Protein AF-A0A529NAT0-F1 (afdb_monomer_lite)

Secondary structure (DSSP, 8-state):
--EEE--S-TTTHHHHHHHHHHHH--SEEEEE-STTT-SHHHHHHHHHHHHHHH-TTSEEEEE-TT-S-HHHHHHHHHHHTTS-EEEEE--S-TT-S--

Foldseek 3Di:
DEEEEQLDALVCSLVVRVVCCVVPVAQEYEHEDAPSQPALLRRLSSLVSNLVSNDDRGAYAYEHPQRDDPVRLVVNCVSNVPSRHPYYHNSHDPVPPVD

Structure (mmCIF, N/CA/C/O backbone):
data_AF-A0A529NAT0-F1
#
_entry.id   AF-A0A529NAT0-F1
#
loop_
_atom_site.group_PDB
_atom_site.id
_atom_site.type_symbol
_atom_site.label_atom_id
_atom_site.label_alt_id
_atom_site.label_comp_id
_atom_site.label_asym_id
_atom_site.label_entity_id
_atom_site.label_seq_id
_atom_site.pdbx_PDB_ins_code
_atom_site.Cartn_x
_atom_site.Cartn_y
_atom_site.Cartn_z
_atom_site.occupancy
_atom_site.B_iso_or_equiv
_atom_site.auth_seq_id
_atom_site.auth_comp_id
_atom_site.auth_asym_id
_atom_site.auth_atom_id
_atom_site.pdbx_PDB_model_num
ATOM 1 N N . ALA A 1 1 ? -13.755 10.767 1.950 1.00 85.88 1 ALA A N 1
ATOM 2 C CA . ALA A 1 1 ? -12.383 11.267 2.184 1.00 85.88 1 ALA A CA 1
ATOM 3 C C . ALA A 1 1 ? -11.533 10.114 2.698 1.00 85.88 1 ALA A C 1
ATOM 5 O O . ALA A 1 1 ? -12.079 9.266 3.397 1.00 85.88 1 ALA A O 1
ATOM 6 N N . TYR A 1 2 ? -10.245 10.080 2.363 1.00 92.06 2 TYR A N 1
ATOM 7 C CA . TYR A 1 2 ? -9.295 9.074 2.845 1.00 92.06 2 TYR A CA 1
ATOM 8 C C . TYR A 1 2 ? -8.087 9.762 3.486 1.00 92.06 2 TYR A C 1
ATOM 10 O O . TYR A 1 2 ? -7.782 10.906 3.144 1.00 92.06 2 TYR A O 1
ATOM 18 N N . ALA A 1 3 ? -7.404 9.079 4.404 1.00 95.19 3 ALA A N 1
ATOM 19 C CA . ALA A 1 3 ? -6.113 9.539 4.912 1.00 95.19 3 ALA A CA 1
ATOM 20 C C . ALA A 1 3 ? -4.970 8.884 4.130 1.00 95.19 3 ALA A C 1
ATOM 22 O O . ALA A 1 3 ? -5.034 7.707 3.785 1.00 95.19 3 ALA A O 1
ATOM 23 N N . SER A 1 4 ? -3.921 9.653 3.847 1.00 94.81 4 SER A N 1
ATOM 24 C CA . SER A 1 4 ? -2.741 9.175 3.126 1.00 94.81 4 SER A CA 1
ATOM 25 C C . SER A 1 4 ? -1.553 9.090 4.073 1.00 94.81 4 SER A C 1
ATOM 27 O O . SER A 1 4 ? -1.257 10.053 4.782 1.00 94.81 4 SER A O 1
ATOM 29 N N . GLY A 1 5 ? -0.848 7.964 4.057 1.00 92.88 5 GLY A N 1
ATOM 30 C CA . GLY A 1 5 ? 0.411 7.827 4.765 1.00 92.88 5 GLY A CA 1
ATOM 31 C C . GLY A 1 5 ? 1.028 6.443 4.687 1.00 92.88 5 GLY A C 1
ATOM 32 O O . GLY A 1 5 ? 1.241 5.923 3.597 1.00 92.88 5 GLY A O 1
ATOM 33 N N . GLY A 1 6 ? 1.340 5.857 5.843 1.00 91.62 6 GLY A N 1
ATOM 34 C CA . GLY A 1 6 ? 1.836 4.489 5.917 1.00 91.62 6 GLY A CA 1
ATOM 35 C C . GLY A 1 6 ? 3.311 4.344 5.532 1.00 91.62 6 GLY A C 1
ATOM 36 O O . GLY A 1 6 ? 3.646 3.645 4.584 1.00 91.62 6 GLY A O 1
ATOM 37 N N . TRP A 1 7 ? 4.192 5.006 6.282 1.00 93.81 7 TRP A N 1
ATOM 38 C CA . TRP A 1 7 ? 5.658 4.899 6.162 1.00 93.81 7 TRP A CA 1
ATOM 39 C C . TRP A 1 7 ? 6.277 3.994 7.228 1.00 93.81 7 TRP A C 1
ATOM 41 O O . TRP A 1 7 ? 7.457 3.667 7.156 1.00 93.81 7 TRP A O 1
ATOM 51 N N . ALA A 1 8 ? 5.498 3.621 8.244 1.00 96.44 8 ALA A N 1
ATOM 52 C CA . ALA A 1 8 ? 5.972 2.775 9.326 1.00 96.44 8 ALA A CA 1
ATOM 53 C C . ALA A 1 8 ? 6.311 1.353 8.827 1.00 96.44 8 ALA A C 1
ATOM 55 O O . ALA A 1 8 ? 5.687 0.866 7.873 1.00 96.44 8 ALA A O 1
ATOM 56 N N . PRO A 1 9 ? 7.286 0.675 9.454 1.00 96.19 9 PRO A N 1
ATOM 57 C CA . PRO A 1 9 ? 7.614 -0.711 9.137 1.00 96.19 9 PRO A CA 1
ATOM 58 C C . PRO A 1 9 ? 6.452 -1.651 9.505 1.00 96.19 9 PRO A C 1
ATOM 60 O O . PRO A 1 9 ? 5.495 -1.241 10.167 1.00 96.19 9 PRO A O 1
ATOM 63 N N . ALA A 1 10 ? 6.507 -2.905 9.049 1.00 97.12 10 ALA A N 1
ATOM 64 C CA . ALA A 1 10 ? 5.393 -3.854 9.155 1.00 97.12 10 ALA A CA 1
ATOM 65 C C . ALA A 1 10 ? 4.907 -4.059 10.602 1.00 97.12 10 ALA A C 1
ATOM 67 O O . ALA A 1 10 ? 3.718 -4.245 10.833 1.00 97.12 10 ALA A O 1
ATOM 68 N N . GLU A 1 11 ? 5.804 -3.953 11.579 1.00 97.62 11 GLU A N 1
ATOM 69 C CA . GLU A 1 11 ? 5.512 -4.158 12.996 1.00 97.62 11 GLU A CA 1
ATOM 70 C C . GLU A 1 11 ? 4.636 -3.041 13.582 1.00 97.62 11 GLU A C 1
ATOM 72 O O . GLU A 1 11 ? 3.881 -3.280 14.518 1.00 97.62 11 GLU A O 1
ATOM 77 N N . THR A 1 12 ? 4.721 -1.819 13.039 1.00 97.69 12 THR A N 1
ATOM 78 C CA . THR A 1 12 ? 4.040 -0.629 13.591 1.00 97.69 12 THR A CA 1
ATOM 79 C C . THR A 1 12 ? 3.106 0.065 12.597 1.00 97.69 12 THR A C 1
ATOM 81 O O . THR A 1 12 ? 2.417 1.028 12.945 1.00 97.69 12 THR A O 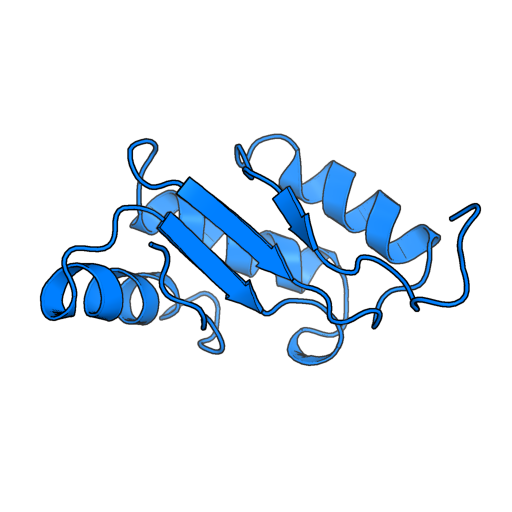1
ATOM 84 N N . ILE A 1 13 ? 3.000 -0.440 11.362 1.00 97.75 13 ILE A N 1
ATOM 85 C CA . ILE A 1 13 ? 2.132 0.131 10.325 1.00 97.75 13 ILE A CA 1
ATOM 86 C C . ILE A 1 13 ? 0.659 0.156 10.739 1.00 97.75 13 ILE A C 1
ATOM 88 O O . ILE A 1 13 ? -0.029 1.155 10.527 1.00 97.75 13 ILE A O 1
ATOM 92 N N . GLY A 1 14 ? 0.189 -0.899 11.407 1.00 96.75 14 GLY A N 1
ATOM 93 C CA . GLY A 1 14 ? -1.182 -0.982 11.900 1.00 96.75 14 GLY A CA 1
ATOM 94 C C . GLY A 1 14 ? -1.514 0.118 12.909 1.00 96.75 14 GLY A C 1
ATOM 95 O O . GLY A 1 14 ? -2.580 0.727 12.830 1.00 96.75 14 GLY A O 1
ATOM 96 N N . GLU A 1 15 ? -0.592 0.418 13.825 1.00 97.19 15 GLU A N 1
ATOM 97 C CA . GLU A 1 15 ? -0.758 1.474 14.830 1.00 97.19 15 GLU A CA 1
ATOM 98 C C . GLU A 1 15 ? -0.796 2.858 14.178 1.00 97.19 15 GLU A C 1
ATOM 100 O O . GLU A 1 15 ? -1.681 3.667 14.476 1.00 97.19 15 GLU A O 1
ATOM 105 N N . GLN A 1 16 ? 0.115 3.110 13.230 1.00 96.88 16 GLN A N 1
ATOM 106 C CA . GLN A 1 16 ? 0.144 4.364 12.480 1.00 96.88 16 GLN A CA 1
ATOM 107 C C . GLN A 1 16 ? -1.188 4.601 11.761 1.00 96.88 16 GLN A C 1
ATOM 109 O O . GLN A 1 16 ? -1.794 5.665 11.910 1.00 96.88 16 GLN A O 1
ATOM 114 N N . LEU A 1 17 ? -1.664 3.604 11.018 1.00 96.69 17 LEU A N 1
ATOM 115 C CA . LEU A 1 17 ? -2.881 3.701 10.219 1.00 96.69 17 LEU A CA 1
ATOM 116 C C . LEU A 1 17 ? -4.144 3.831 11.087 1.00 96.69 17 LEU A C 1
ATOM 118 O O . LEU A 1 17 ? -4.984 4.697 10.825 1.00 96.69 17 LEU A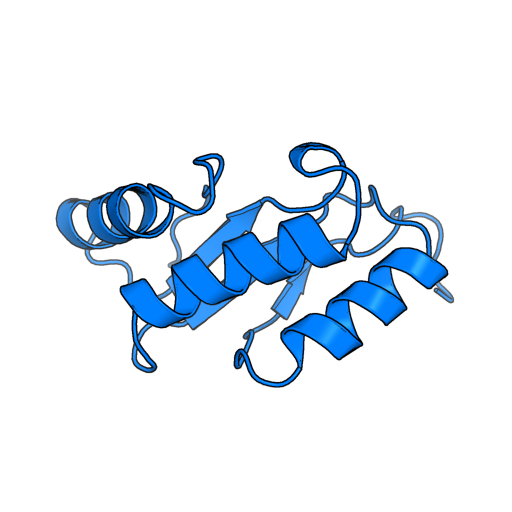 O 1
ATOM 122 N N . LYS A 1 18 ? -4.244 3.075 12.188 1.00 95.94 18 LYS A N 1
ATOM 123 C CA . LYS A 1 18 ? -5.325 3.228 13.180 1.00 95.94 18 LYS A CA 1
ATOM 124 C C . LYS A 1 18 ? -5.350 4.618 13.806 1.00 95.94 18 LYS A C 1
ATOM 126 O O . LYS A 1 18 ? -6.430 5.143 14.073 1.00 95.94 18 LYS A O 1
ATOM 131 N N . SER A 1 19 ? -4.190 5.249 14.000 1.00 96.06 19 SER A N 1
ATOM 132 C CA . SER A 1 19 ? -4.131 6.609 14.543 1.00 96.06 19 SER A CA 1
ATOM 133 C C . SER A 1 19 ? -4.815 7.638 13.633 1.00 96.06 19 SER A C 1
ATOM 135 O O . SER A 1 19 ? -5.400 8.600 14.133 1.00 96.06 19 SER A O 1
ATOM 137 N N . TYR A 1 20 ? -4.803 7.430 12.311 1.00 94.75 20 TYR A N 1
ATOM 138 C CA . TYR A 1 20 ? -5.504 8.300 11.364 1.00 94.75 20 TYR A CA 1
ATOM 139 C C . TYR A 1 20 ? -7.017 8.119 11.455 1.00 94.75 20 TYR A C 1
ATOM 141 O O . TYR A 1 20 ? -7.746 9.111 11.483 1.00 94.75 20 TYR A O 1
ATOM 149 N N . ILE A 1 21 ? -7.487 6.876 11.590 1.00 93.81 21 ILE A N 1
ATOM 150 C CA . ILE A 1 21 ? -8.907 6.573 11.816 1.00 93.81 21 ILE A CA 1
ATOM 151 C C . ILE A 1 21 ? -9.381 7.215 13.121 1.00 93.81 21 ILE A C 1
ATOM 153 O O . ILE A 1 21 ? -10.387 7.916 13.128 1.00 93.81 21 ILE A O 1
ATOM 157 N N . ALA A 1 22 ? -8.628 7.048 14.210 1.00 94.19 22 ALA A N 1
ATOM 158 C CA . ALA A 1 22 ? -8.998 7.585 15.516 1.00 94.19 22 ALA A CA 1
ATOM 159 C C . ALA A 1 22 ? -9.059 9.123 15.537 1.00 94.19 22 ALA A C 1
ATOM 161 O O . ALA A 1 22 ? -9.939 9.696 16.172 1.00 94.19 22 ALA A O 1
ATOM 162 N N . LYS A 1 23 ? -8.134 9.799 14.841 1.00 92.44 23 LYS A N 1
ATOM 163 C CA . LYS A 1 23 ? -8.065 11.270 14.812 1.00 92.44 23 LYS A CA 1
ATOM 164 C C . LYS A 1 23 ? -9.050 11.907 13.835 1.00 92.44 23 LYS A C 1
ATOM 166 O O . LYS A 1 23 ? -9.53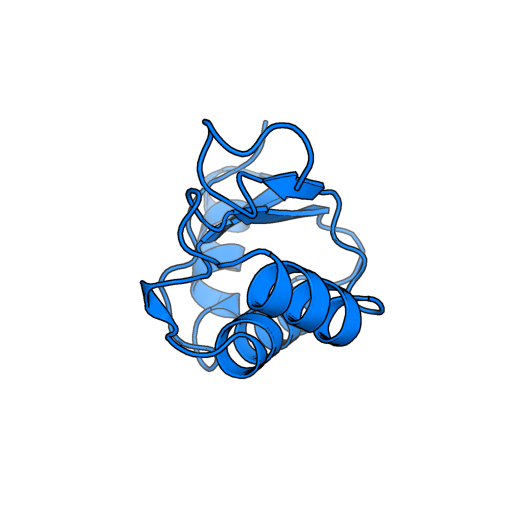3 13.001 14.104 1.00 92.44 23 LYS A O 1
ATOM 171 N N . GLY A 1 24 ? -9.289 11.270 12.690 1.00 89.62 24 GLY A N 1
ATOM 172 C CA . GLY A 1 24 ? -10.022 11.875 11.574 1.00 89.62 24 GLY A CA 1
ATOM 173 C C . GLY A 1 24 ? -11.309 11.163 11.167 1.00 89.62 24 GLY A C 1
ATOM 174 O O . GLY A 1 24 ? -11.995 11.643 10.271 1.00 89.62 24 GLY A O 1
ATOM 175 N N . GLY A 1 25 ? -11.641 10.022 11.778 1.00 92.12 25 GLY A N 1
ATOM 176 C CA . GLY A 1 25 ? -12.835 9.241 11.438 1.00 92.12 25 GLY A CA 1
ATOM 177 C C . GLY A 1 25 ? -12.815 8.652 10.022 1.00 92.12 25 GLY A C 1
ATOM 178 O O . GLY A 1 25 ? -13.873 8.381 9.454 1.00 92.12 25 GLY A O 1
ATOM 179 N N . PHE A 1 26 ? -11.633 8.489 9.418 1.00 93.19 26 PHE A N 1
ATOM 180 C CA . PHE A 1 26 ? -11.502 7.965 8.058 1.00 93.19 26 PHE A CA 1
ATOM 181 C C . PHE A 1 26 ? -11.886 6.485 7.985 1.00 93.19 26 PHE A C 1
ATOM 183 O O . PHE A 1 26 ? -11.536 5.702 8.862 1.00 93.19 26 PHE A O 1
ATOM 190 N N . LYS A 1 27 ? -12.556 6.100 6.895 1.00 94.75 27 LYS A N 1
ATOM 191 C CA . LYS A 1 27 ? -12.879 4.699 6.564 1.00 94.75 27 LYS A CA 1
ATOM 192 C C . LYS A 1 27 ? -12.047 4.140 5.407 1.00 94.75 27 LYS A C 1
ATOM 194 O O . LYS A 1 27 ? -12.243 3.002 5.006 1.00 94.75 27 LYS A O 1
ATOM 199 N N . ALA A 1 28 ? -11.143 4.955 4.874 1.00 97.12 28 ALA A N 1
ATOM 200 C CA . ALA A 1 28 ? -10.295 4.626 3.743 1.00 97.12 28 ALA A CA 1
ATOM 201 C C . ALA A 1 28 ? -8.889 5.182 3.982 1.00 97.12 28 ALA A C 1
ATOM 203 O O . ALA A 1 28 ? -8.735 6.307 4.483 1.00 97.12 28 ALA A O 1
ATOM 204 N N . LEU A 1 29 ? -7.872 4.398 3.633 1.00 97.94 29 LEU A N 1
ATOM 205 C CA . LEU A 1 29 ? -6.469 4.700 3.880 1.00 97.94 29 LEU A CA 1
ATOM 206 C C . LEU A 1 29 ? -5.618 4.375 2.653 1.00 97.94 29 LEU A C 1
ATOM 208 O O . LEU A 1 29 ? -5.701 3.277 2.118 1.00 97.94 29 LEU A O 1
ATOM 212 N N . LYS A 1 30 ? -4.752 5.306 2.246 1.00 98.06 30 LYS A N 1
ATOM 213 C CA . LYS A 1 30 ? -3.759 5.084 1.188 1.00 98.06 30 LYS A CA 1
ATOM 214 C C . LYS A 1 30 ? -2.366 4.943 1.789 1.00 98.06 30 LYS A C 1
ATOM 216 O O . LYS A 1 30 ? -1.887 5.867 2.448 1.00 98.06 30 LYS A O 1
ATOM 221 N N . MET A 1 31 ? -1.727 3.800 1.562 1.00 97.56 31 MET A N 1
ATOM 222 C CA . MET A 1 31 ? -0.393 3.482 2.059 1.00 97.56 31 MET A CA 1
ATOM 223 C C . MET A 1 31 ? 0.680 3.646 0.977 1.00 97.56 31 MET A C 1
ATOM 225 O O . MET A 1 31 ? 0.502 3.223 -0.162 1.00 97.56 31 MET A O 1
ATOM 229 N N . ARG A 1 32 ? 1.832 4.206 1.348 1.00 97.50 32 ARG A N 1
ATOM 230 C CA . ARG A 1 32 ? 3.016 4.274 0.486 1.00 97.50 32 ARG A CA 1
ATOM 231 C C . ARG A 1 32 ? 3.763 2.940 0.434 1.00 97.50 32 ARG A C 1
ATOM 233 O O . ARG A 1 32 ? 4.060 2.352 1.474 1.00 97.50 32 ARG A O 1
ATOM 240 N N . ILE A 1 33 ? 4.105 2.518 -0.781 1.00 97.94 33 ILE A N 1
ATOM 241 C CA . ILE A 1 33 ? 4.918 1.330 -1.076 1.00 97.94 33 ILE A CA 1
ATOM 242 C C . ILE A 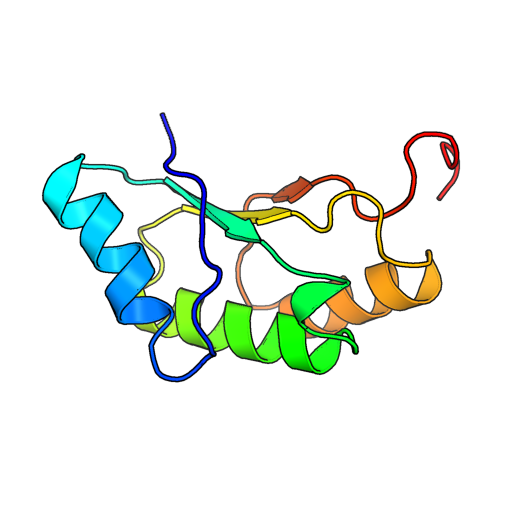1 33 ? 6.027 1.672 -2.087 1.00 97.94 33 ILE A C 1
ATOM 244 O O . ILE A 1 33 ? 6.210 2.837 -2.446 1.00 97.94 33 ILE A O 1
ATOM 248 N N . GLY A 1 34 ? 6.766 0.670 -2.566 1.00 95.56 34 GLY A N 1
ATOM 249 C CA . GLY A 1 34 ? 7.709 0.845 -3.671 1.00 95.56 34 GLY A CA 1
ATOM 250 C C . GLY A 1 34 ? 9.133 1.119 -3.207 1.00 95.56 34 GLY A C 1
ATOM 251 O O . GLY A 1 34 ? 9.647 0.409 -2.346 1.00 95.56 34 GLY A O 1
ATOM 252 N N . ALA A 1 35 ? 9.774 2.153 -3.759 1.00 91.44 35 ALA A N 1
ATOM 253 C CA . ALA A 1 35 ? 11.190 2.459 -3.520 1.00 91.44 35 ALA A CA 1
ATOM 254 C C . ALA A 1 35 ? 11.606 2.513 -2.037 1.00 91.44 35 ALA A C 1
ATOM 256 O O . ALA A 1 35 ? 12.745 2.184 -1.718 1.00 91.44 35 ALA A O 1
ATOM 257 N N . MET A 1 36 ? 10.703 2.897 -1.126 1.00 91.56 36 MET A N 1
ATOM 258 C CA . MET A 1 36 ? 11.001 2.923 0.315 1.00 91.56 36 MET A CA 1
ATOM 259 C C . MET A 1 36 ? 11.143 1.534 0.952 1.00 91.56 36 MET A C 1
ATOM 261 O O . MET A 1 36 ? 11.788 1.407 1.987 1.00 91.56 36 MET A O 1
ATOM 265 N N . ASP A 1 37 ? 10.561 0.509 0.332 1.00 94.50 37 ASP A N 1
ATOM 266 C CA . ASP A 1 37 ? 10.586 -0.881 0.797 1.00 94.50 37 ASP A CA 1
ATOM 267 C C . ASP A 1 37 ? 11.652 -1.721 0.090 1.00 94.50 37 ASP A C 1
ATOM 269 O O . ASP A 1 37 ? 11.979 -2.829 0.522 1.00 94.50 37 ASP A O 1
ATOM 273 N N . GLY A 1 38 ? 12.161 -1.228 -1.041 1.00 93.56 38 GLY A N 1
ATOM 274 C CA . GLY A 1 38 ? 12.988 -2.000 -1.955 1.00 93.56 38 GLY A CA 1
ATOM 275 C C . GLY A 1 38 ? 12.152 -3.014 -2.734 1.00 93.56 38 GLY A C 1
ATOM 276 O O . GLY A 1 38 ? 11.467 -2.668 -3.693 1.00 93.56 38 GLY A O 1
ATOM 277 N N . ALA A 1 39 ? 12.233 -4.291 -2.363 1.00 96.12 39 ALA A N 1
ATOM 278 C CA . ALA A 1 39 ? 11.663 -5.369 -3.168 1.00 96.12 39 ALA A CA 1
ATOM 279 C C . ALA A 1 39 ? 10.131 -5.519 -2.985 1.00 96.12 39 ALA A C 1
ATOM 281 O O . ALA A 1 39 ? 9.640 -5.422 -1.860 1.00 96.12 39 ALA A O 1
ATOM 282 N N . PRO A 1 40 ? 9.366 -5.908 -4.031 1.00 98.12 40 PRO A N 1
ATOM 283 C CA . PRO A 1 40 ? 7.896 -6.007 -3.974 1.00 98.12 40 PRO A CA 1
ATOM 284 C C . PRO A 1 40 ? 7.312 -6.868 -2.846 1.00 98.12 40 PRO A C 1
ATOM 286 O O . PRO A 1 40 ? 6.221 -6.595 -2.353 1.00 98.12 40 PRO A O 1
ATOM 289 N N . HIS A 1 41 ? 8.023 -7.916 -2.423 1.00 98.31 41 HIS A N 1
ATOM 290 C CA . HIS A 1 41 ? 7.572 -8.791 -1.338 1.00 98.31 41 HIS A CA 1
ATOM 291 C C . HIS A 1 41 ? 7.653 -8.129 0.043 1.00 98.31 41 HIS A C 1
ATOM 293 O O . HIS A 1 41 ? 6.867 -8.480 0.919 1.00 98.31 41 HIS A O 1
ATOM 299 N N . ILE A 1 42 ? 8.544 -7.148 0.223 1.00 98.12 42 ILE A N 1
ATOM 300 C CA . ILE A 1 42 ? 8.619 -6.340 1.443 1.00 98.12 42 ILE A CA 1
ATOM 301 C C . ILE A 1 42 ? 7.407 -5.410 1.513 1.00 98.12 42 ILE A C 1
ATOM 303 O O . ILE A 1 42 ? 6.704 -5.397 2.524 1.00 98.12 42 ILE A O 1
ATOM 307 N N . SER A 1 43 ? 7.087 -4.724 0.408 1.00 98.25 43 SER A N 1
ATOM 308 C CA . SER A 1 43 ? 5.855 -3.935 0.300 1.00 98.25 43 SER A CA 1
ATOM 309 C C . SER A 1 43 ? 4.618 -4.790 0.561 1.00 98.25 43 SER A C 1
ATOM 311 O O . SER A 1 43 ? 3.805 -4.436 1.407 1.00 98.25 43 SER A O 1
ATOM 313 N N . ALA A 1 44 ? 4.488 -5.950 -0.093 1.00 98.50 44 ALA A N 1
ATOM 314 C CA . ALA A 1 44 ? 3.350 -6.847 0.117 1.00 98.50 44 ALA A CA 1
ATOM 315 C C . ALA A 1 44 ? 3.231 -7.321 1.579 1.00 98.50 44 ALA A C 1
ATOM 317 O O . ALA A 1 44 ? 2.126 -7.381 2.114 1.00 98.50 44 ALA A O 1
ATOM 318 N N . GLY A 1 45 ? 4.355 -7.593 2.253 1.00 98.44 45 GLY A N 1
ATOM 319 C CA . GLY A 1 45 ? 4.379 -7.919 3.681 1.00 98.44 45 GLY A CA 1
ATOM 320 C C . GLY A 1 45 ? 3.856 -6.780 4.562 1.00 98.44 45 GLY A C 1
ATOM 321 O O . GLY A 1 45 ? 3.007 -7.011 5.423 1.00 98.44 45 GLY A O 1
ATOM 322 N N . ARG A 1 46 ? 4.279 -5.533 4.307 1.00 98.38 46 ARG A N 1
ATOM 323 C CA . ARG A 1 46 ? 3.750 -4.348 5.012 1.00 98.38 46 ARG A CA 1
ATOM 324 C C . ARG A 1 46 ? 2.257 -4.148 4.752 1.00 98.38 46 ARG A C 1
ATOM 326 O O . ARG A 1 46 ? 1.517 -3.836 5.681 1.00 98.38 46 ARG A O 1
ATOM 333 N N . VAL A 1 47 ? 1.803 -4.352 3.514 1.00 98.44 47 VAL A N 1
ATOM 334 C CA . VAL A 1 47 ? 0.379 -4.230 3.147 1.00 98.44 47 VAL A CA 1
ATOM 335 C C . VAL A 1 47 ? -0.450 -5.291 3.863 1.00 98.44 47 VAL A C 1
ATOM 337 O O . VAL A 1 47 ? -1.526 -4.981 4.367 1.00 98.44 47 VAL A O 1
ATOM 340 N N . ARG A 1 48 ? 0.064 -6.520 3.978 1.00 98.62 48 ARG A N 1
ATOM 341 C CA . ARG A 1 48 ? -0.588 -7.602 4.723 1.00 98.62 48 ARG A CA 1
ATOM 342 C C . ARG A 1 48 ? -0.728 -7.258 6.203 1.00 98.62 48 ARG A C 1
ATOM 344 O O . ARG A 1 48 ? -1.836 -7.324 6.723 1.00 98.62 48 ARG A O 1
ATOM 351 N N . ALA A 1 49 ? 0.342 -6.780 6.838 1.00 98.56 49 ALA A N 1
ATOM 352 C CA . ALA A 1 49 ? 0.296 -6.322 8.228 1.00 98.56 49 ALA A CA 1
ATOM 353 C C . ALA A 1 49 ? -0.703 -5.163 8.429 1.00 98.56 49 ALA A C 1
ATOM 355 O O . ALA A 1 49 ? -1.449 -5.130 9.409 1.00 98.56 49 ALA A O 1
ATOM 356 N N . ALA A 1 50 ? -0.772 -4.227 7.476 1.00 98.25 50 ALA A N 1
ATOM 357 C CA . ALA A 1 50 ? -1.770 -3.162 7.486 1.00 98.25 50 ALA A CA 1
ATOM 358 C C . ALA A 1 50 ? -3.202 -3.715 7.376 1.00 98.25 50 ALA A C 1
ATOM 360 O O . ALA A 1 50 ? -4.060 -3.339 8.175 1.00 98.25 50 ALA A O 1
ATOM 361 N N . ARG A 1 51 ? -3.463 -4.627 6.432 1.00 98.38 51 ARG A N 1
ATOM 362 C CA . ARG A 1 51 ? -4.779 -5.250 6.232 1.00 98.38 51 ARG A CA 1
ATOM 363 C C . ARG A 1 51 ? -5.229 -6.040 7.463 1.00 98.38 51 ARG A C 1
ATOM 365 O O . ARG A 1 51 ? -6.360 -5.862 7.908 1.00 98.38 51 ARG A O 1
ATOM 372 N N . GLU A 1 52 ? -4.347 -6.844 8.051 1.00 98.12 52 GLU A N 1
ATOM 373 C CA . GLU A 1 52 ? -4.620 -7.589 9.288 1.00 98.12 52 GLU A CA 1
ATOM 374 C C . GLU A 1 52 ? -4.983 -6.655 10.447 1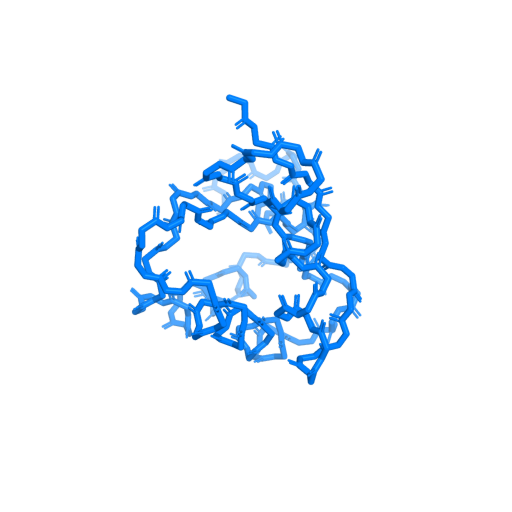.00 98.12 52 GLU A C 1
ATOM 376 O O . GLU A 1 52 ? -5.935 -6.906 11.185 1.00 98.12 52 GLU A O 1
ATOM 381 N N . ALA A 1 53 ? -4.264 -5.540 10.590 1.00 97.56 53 ALA A N 1
ATOM 382 C CA . ALA A 1 53 ? -4.538 -4.584 11.650 1.00 97.56 53 ALA A CA 1
ATOM 383 C C . ALA A 1 53 ? -5.869 -3.843 11.452 1.00 97.56 53 ALA A C 1
ATOM 385 O O . ALA A 1 53 ? -6.559 -3.576 12.439 1.00 97.56 53 ALA A O 1
ATOM 386 N N . LEU A 1 54 ? -6.198 -3.462 10.217 1.00 96.62 54 LEU A N 1
ATOM 387 C CA . LEU A 1 54 ? -7.363 -2.638 9.888 1.00 96.62 54 LEU A CA 1
ATOM 388 C C . LEU A 1 54 ? -8.671 -3.432 9.787 1.00 96.62 54 LEU A C 1
ATOM 390 O O . LEU A 1 54 ? -9.736 -2.862 10.020 1.00 96.62 54 LEU A O 1
ATOM 394 N N . GLY A 1 55 ? -8.597 -4.724 9.464 1.00 96.31 55 GLY A N 1
ATOM 395 C CA . GLY A 1 55 ? -9.768 -5.542 9.159 1.00 96.31 55 GLY A CA 1
ATOM 396 C C . GLY A 1 55 ? -10.342 -5.256 7.767 1.00 96.31 55 GLY A C 1
ATOM 397 O O . GLY A 1 55 ? -9.772 -4.497 6.979 1.00 96.31 55 GLY A O 1
ATOM 398 N N . ALA A 1 56 ? -11.467 -5.899 7.451 1.00 95.81 56 ALA A N 1
ATOM 399 C CA . ALA A 1 56 ? -12.107 -5.818 6.134 1.00 95.81 56 ALA A CA 1
ATOM 400 C C . ALA A 1 56 ? -12.955 -4.546 5.933 1.00 95.81 56 ALA A C 1
ATOM 402 O O . ALA A 1 56 ? -13.169 -4.129 4.803 1.00 95.81 56 ALA A O 1
ATOM 403 N N . ASP A 1 57 ? -13.398 -3.897 7.014 1.00 94.81 57 ASP A N 1
ATOM 404 C CA . ASP A 1 57 ? -14.333 -2.760 6.944 1.00 94.81 57 ASP A CA 1
ATOM 405 C C . ASP A 1 57 ? -13.677 -1.427 6.534 1.00 94.81 57 ASP A C 1
ATOM 407 O O . ASP A 1 57 ? -14.365 -0.419 6.350 1.00 94.81 57 ASP A O 1
ATOM 411 N N . VAL A 1 58 ? -12.346 -1.393 6.436 1.00 97.00 58 VAL A N 1
ATOM 412 C CA . VAL A 1 58 ? -11.569 -0.206 6.060 1.00 97.00 58 VAL A CA 1
ATOM 413 C C . VAL A 1 58 ? -11.028 -0.392 4.649 1.00 97.00 58 VAL A C 1
ATOM 415 O O . VAL A 1 58 ? -10.299 -1.348 4.385 1.00 97.00 58 VAL A O 1
ATOM 418 N N . GLU A 1 59 ? -11.312 0.539 3.742 1.00 98.06 59 GLU A N 1
ATOM 419 C CA . GLU A 1 59 ? -10.703 0.517 2.410 1.00 98.06 59 GLU A CA 1
ATOM 420 C C . GLU A 1 59 ? -9.196 0.778 2.515 1.00 98.06 59 GLU A C 1
ATOM 422 O O . GLU A 1 59 ? -8.754 1.715 3.191 1.00 98.06 59 GLU A O 1
ATOM 427 N N . LEU A 1 60 ? -8.404 -0.052 1.838 1.00 98.50 60 LEU A N 1
ATOM 428 C CA . LEU A 1 60 ? -6.955 0.087 1.779 1.00 98.50 60 LEU A CA 1
ATOM 429 C C . LEU A 1 60 ? -6.528 0.255 0.328 1.00 98.50 60 LEU A C 1
ATOM 431 O O . LEU A 1 60 ? -6.843 -0.566 -0.532 1.00 98.50 60 LEU A O 1
ATOM 435 N N . MET A 1 61 ? -5.778 1.314 0.076 1.00 98.50 61 MET A N 1
ATOM 436 C CA . MET A 1 61 ? -5.173 1.626 -1.208 1.00 98.50 61 MET A CA 1
ATOM 437 C C . MET A 1 61 ? -3.664 1.647 -1.041 1.00 98.50 61 MET A C 1
ATOM 439 O O . MET A 1 61 ? -3.148 1.879 0.057 1.00 98.50 61 MET A O 1
ATOM 443 N N . VAL A 1 62 ? -2.951 1.451 -2.141 1.00 98.56 62 VAL A N 1
ATOM 444 C CA . VAL A 1 62 ? -1.491 1.528 -2.160 1.00 98.56 62 VAL A CA 1
ATOM 445 C C . VAL A 1 62 ? -1.009 2.428 -3.276 1.00 98.56 62 VAL A C 1
ATOM 447 O O . VAL A 1 62 ? -1.677 2.586 -4.294 1.00 98.56 62 VAL A O 1
ATOM 450 N N . ASP A 1 63 ? 0.162 3.008 -3.068 1.00 98.38 63 ASP A N 1
ATOM 451 C CA . ASP A 1 63 ? 0.731 3.995 -3.967 1.00 98.38 63 ASP A CA 1
ATOM 452 C C . ASP A 1 63 ? 2.245 3.800 -4.100 1.00 98.38 63 ASP A C 1
ATOM 454 O O . ASP A 1 63 ? 2.983 3.955 -3.117 1.00 98.38 63 ASP A O 1
ATOM 458 N N . ALA A 1 64 ? 2.693 3.442 -5.309 1.00 97.56 64 ALA A N 1
ATOM 459 C CA . ALA A 1 64 ? 4.105 3.214 -5.618 1.00 97.56 64 ALA A CA 1
ATOM 460 C C . ALA A 1 64 ? 4.820 4.449 -6.179 1.00 97.56 64 ALA A C 1
ATOM 462 O O . ALA A 1 64 ? 6.039 4.384 -6.350 1.00 97.56 64 ALA A O 1
ATOM 463 N N . HIS A 1 65 ? 4.130 5.567 -6.440 1.00 96.50 65 HIS A N 1
ATOM 464 C CA . HIS A 1 65 ? 4.737 6.800 -6.973 1.00 96.50 65 HIS A CA 1
ATOM 465 C C . HIS A 1 65 ? 5.600 6.577 -8.226 1.00 96.50 65 HIS A C 1
ATOM 467 O O . HIS A 1 65 ? 6.677 7.155 -8.384 1.00 96.50 65 HIS A O 1
ATOM 473 N N . GLY A 1 66 ? 5.173 5.654 -9.081 1.00 96.56 66 GLY A N 1
ATOM 474 C CA . GLY A 1 66 ? 5.847 5.279 -10.315 1.00 96.56 66 GLY A CA 1
ATOM 475 C C . GLY A 1 66 ? 7.223 4.648 -10.126 1.00 96.56 66 GLY A C 1
ATOM 476 O O . GLY A 1 66 ? 8.037 4.679 -11.044 1.00 96.56 66 GLY A O 1
ATOM 477 N N . THR A 1 67 ? 7.515 4.107 -8.939 1.00 96.69 67 THR A N 1
ATOM 478 C CA . THR A 1 67 ? 8.862 3.617 -8.612 1.00 96.69 67 THR A CA 1
ATOM 479 C C . THR A 1 67 ? 9.116 2.157 -8.963 1.00 96.69 67 THR A C 1
ATOM 481 O O . THR A 1 67 ? 10.277 1.751 -8.956 1.00 96.69 67 THR A O 1
ATOM 484 N N . TYR A 1 68 ? 8.089 1.363 -9.278 1.00 97.75 68 TYR A N 1
ATOM 485 C CA . TYR A 1 68 ? 8.326 0.013 -9.782 1.00 97.75 68 TYR A CA 1
ATOM 486 C C . TYR A 1 68 ? 8.572 0.004 -11.286 1.00 97.75 68 TYR A C 1
ATOM 488 O O . TYR A 1 68 ? 8.039 0.803 -12.055 1.00 97.75 68 TYR A O 1
ATOM 496 N N . THR A 1 69 ? 9.324 -1.002 -11.712 1.00 97.19 69 THR A N 1
ATOM 497 C CA . THR A 1 69 ? 9.240 -1.529 -13.073 1.00 97.19 69 THR A CA 1
ATOM 498 C C . THR A 1 69 ? 7.920 -2.281 -13.281 1.00 97.19 69 THR A C 1
ATOM 500 O O . THR A 1 69 ? 7.307 -2.784 -12.337 1.00 97.19 69 THR A O 1
ATOM 503 N N . VAL A 1 70 ? 7.517 -2.474 -14.539 1.00 97.50 70 VAL A N 1
ATOM 504 C CA . VAL A 1 70 ? 6.363 -3.317 -14.912 1.00 97.50 70 VAL A CA 1
ATOM 505 C C . VAL A 1 70 ? 6.415 -4.705 -14.256 1.00 97.50 70 VAL A C 1
ATOM 507 O O . VAL A 1 70 ? 5.408 -5.219 -13.765 1.00 97.50 70 VAL A O 1
ATOM 510 N N . ALA A 1 71 ? 7.596 -5.331 -14.238 1.00 97.56 71 ALA A N 1
ATOM 511 C CA . ALA A 1 71 ? 7.781 -6.662 -13.666 1.00 97.56 71 ALA A CA 1
ATOM 512 C C . ALA A 1 71 ? 7.570 -6.670 -12.143 1.00 97.56 71 ALA A C 1
ATOM 514 O O . ALA A 1 71 ? 6.933 -7.579 -11.605 1.00 97.56 71 ALA A O 1
ATOM 515 N N . GLU A 1 72 ? 8.069 -5.651 -11.448 1.00 98.19 72 GLU A N 1
ATOM 516 C CA . GLU A 1 72 ? 7.887 -5.483 -10.007 1.00 98.19 72 GLU A CA 1
ATOM 517 C C . GLU A 1 72 ? 6.434 -5.185 -9.644 1.00 98.19 72 GLU A C 1
ATOM 519 O O . GLU A 1 72 ? 5.910 -5.815 -8.727 1.00 98.19 72 GLU A O 1
ATOM 524 N N . ALA A 1 73 ? 5.758 -4.319 -10.405 1.00 98.19 73 ALA A N 1
ATOM 525 C CA . ALA A 1 73 ? 4.340 -4.026 -10.224 1.00 98.19 73 ALA A CA 1
ATOM 526 C C . ALA A 1 73 ? 3.472 -5.283 -10.408 1.00 98.19 73 ALA A C 1
ATOM 528 O O . ALA A 1 73 ? 2.637 -5.593 -9.556 1.00 98.19 73 ALA A O 1
ATOM 529 N N . LYS A 1 74 ? 3.719 -6.074 -11.464 1.00 98.06 74 LYS A N 1
ATOM 530 C CA . LYS A 1 74 ? 3.037 -7.364 -11.679 1.00 98.06 74 LYS A CA 1
ATOM 531 C C . LYS A 1 74 ? 3.290 -8.328 -10.525 1.00 98.06 74 LYS A C 1
ATOM 533 O O . LYS A 1 74 ? 2.354 -8.954 -10.033 1.00 98.06 74 LYS A O 1
ATOM 538 N N . ARG A 1 75 ? 4.537 -8.426 -10.055 1.00 98.38 75 ARG A N 1
ATOM 539 C CA . ARG A 1 75 ? 4.890 -9.269 -8.908 1.00 98.38 75 ARG A CA 1
ATOM 540 C C . ARG A 1 75 ? 4.183 -8.816 -7.630 1.00 98.38 75 ARG A C 1
ATOM 542 O O . ARG A 1 75 ? 3.686 -9.667 -6.900 1.00 98.38 75 ARG A O 1
ATOM 549 N N . PHE A 1 76 ? 4.119 -7.513 -7.367 1.00 98.62 76 PHE A N 1
ATOM 550 C CA . PHE A 1 76 ? 3.403 -6.956 -6.221 1.00 98.62 76 PHE A CA 1
ATOM 551 C C . PHE A 1 76 ? 1.918 -7.339 -6.250 1.00 98.62 76 PHE A C 1
ATOM 553 O O . PHE A 1 76 ? 1.420 -7.879 -5.267 1.00 98.62 76 PHE A O 1
ATOM 560 N N . ILE A 1 77 ? 1.237 -7.150 -7.388 1.00 97.56 77 ILE A N 1
ATOM 561 C CA . ILE A 1 77 ? -0.191 -7.482 -7.538 1.00 97.56 77 ILE A CA 1
ATOM 562 C C . ILE A 1 77 ? -0.453 -8.964 -7.244 1.00 97.56 77 ILE A C 1
ATOM 564 O O . ILE A 1 77 ? -1.415 -9.285 -6.556 1.00 97.56 77 ILE A O 1
ATOM 568 N N . GLN A 1 78 ? 0.414 -9.870 -7.706 1.00 98.44 78 GLN A N 1
ATOM 569 C CA . GLN A 1 78 ? 0.271 -11.301 -7.406 1.00 98.44 78 GLN A CA 1
ATOM 570 C C . GLN A 1 78 ? 0.430 -11.604 -5.907 1.00 98.44 78 GLN A C 1
ATOM 572 O O . GLN A 1 78 ? -0.287 -12.439 -5.368 1.00 98.44 78 GLN A O 1
ATOM 577 N N . LEU A 1 79 ? 1.350 -10.920 -5.221 1.00 98.56 79 LEU A N 1
ATOM 578 C CA . LEU A 1 79 ? 1.612 -11.115 -3.788 1.00 98.56 79 LEU A CA 1
ATOM 579 C C . LEU A 1 79 ? 0.556 -10.474 -2.875 1.00 98.56 79 LEU A C 1
ATOM 581 O O . LEU A 1 79 ? 0.408 -10.895 -1.727 1.00 98.56 79 LEU A O 1
ATOM 585 N N . ALA A 1 80 ? -0.125 -9.439 -3.367 1.00 98.19 80 ALA A N 1
ATOM 586 C CA . ALA A 1 80 ? -1.150 -8.685 -2.653 1.00 98.19 80 ALA A CA 1
ATOM 587 C C . ALA A 1 80 ? -2.582 -9.033 -3.101 1.00 98.19 80 ALA A C 1
ATOM 589 O O . ALA A 1 80 ? -3.532 -8.404 -2.637 1.00 98.19 80 ALA A O 1
ATOM 590 N N . GLY A 1 81 ? -2.749 -10.005 -4.004 1.00 97.31 81 GLY A N 1
ATOM 591 C CA . GLY A 1 81 ? -4.028 -10.298 -4.660 1.00 97.31 81 GLY A CA 1
ATOM 592 C C . GLY A 1 81 ? -5.1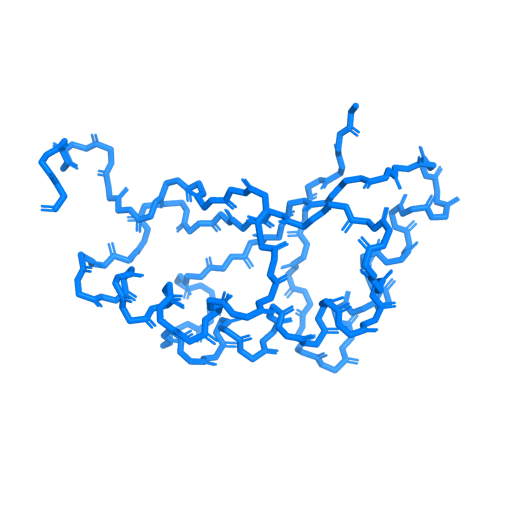45 -10.754 -3.718 1.00 97.31 81 GLY A C 1
ATOM 593 O O . GLY A 1 81 ? -6.315 -10.644 -4.066 1.00 97.31 81 GLY A O 1
ATOM 594 N N . ASP A 1 82 ? -4.801 -11.226 -2.520 1.00 97.25 82 ASP A N 1
ATOM 595 C CA . ASP A 1 82 ? -5.732 -11.648 -1.471 1.00 97.25 82 ASP A CA 1
ATOM 596 C C . ASP A 1 82 ? -6.043 -10.550 -0.437 1.00 97.25 82 ASP A C 1
ATOM 598 O O . ASP A 1 82 ? -6.832 -10.774 0.477 1.00 97.25 82 ASP A O 1
ATOM 602 N N . LEU A 1 83 ? -5.433 -9.366 -0.555 1.00 98.25 83 LEU A N 1
ATOM 603 C CA . LEU A 1 83 ? -5.510 -8.303 0.457 1.00 98.25 83 LEU A CA 1
ATOM 604 C C . LEU A 1 83 ? -6.661 -7.311 0.243 1.00 98.25 83 LEU A C 1
ATOM 606 O O . LEU A 1 83 ? -6.786 -6.366 1.028 1.00 98.25 83 LEU A O 1
ATOM 610 N N . ASP A 1 84 ? -7.473 -7.519 -0.796 1.00 97.62 84 ASP A N 1
ATOM 611 C CA . ASP A 1 84 ? -8.635 -6.691 -1.142 1.00 97.62 84 ASP A CA 1
ATOM 612 C C . ASP A 1 84 ? -8.289 -5.190 -1.176 1.00 97.62 84 ASP A C 1
ATOM 614 O O . ASP A 1 84 ? -8.734 -4.383 -0.353 1.00 97.62 84 ASP A O 1
ATOM 618 N N . LEU A 1 85 ? -7.363 -4.826 -2.068 1.00 98.25 85 LEU A N 1
ATOM 619 C CA . LEU A 1 85 ? -6.948 -3.438 -2.264 1.00 98.25 85 LEU A CA 1
ATOM 620 C C . LEU A 1 85 ? -7.941 -2.716 -3.172 1.00 98.25 85 LEU A C 1
ATOM 622 O O . LEU A 1 85 ? -8.222 -3.184 -4.273 1.00 98.25 85 LEU A O 1
ATOM 626 N N . ALA A 1 86 ? -8.405 -1.540 -2.751 1.00 97.81 86 ALA A N 1
ATOM 627 C CA . ALA A 1 86 ? -9.366 -0.760 -3.526 1.00 97.81 86 ALA A CA 1
ATOM 628 C C . ALA A 1 86 ? -8.744 -0.177 -4.809 1.00 97.81 86 ALA A C 1
ATOM 630 O O . ALA A 1 86 ? -9.393 -0.157 -5.853 1.00 97.81 86 ALA A O 1
ATOM 631 N N . TRP A 1 87 ? -7.477 0.258 -4.764 1.00 98.06 87 TRP A N 1
ATOM 632 C CA . TRP A 1 87 ? -6.693 0.560 -5.966 1.00 98.06 87 TRP A CA 1
ATOM 633 C C . TRP A 1 87 ? -5.182 0.487 -5.728 1.00 98.06 87 TRP A C 1
ATOM 635 O O . TRP A 1 87 ? -4.698 0.553 -4.593 1.00 98.06 87 TRP A O 1
ATOM 645 N N . PHE A 1 88 ? -4.445 0.407 -6.839 1.00 98.06 88 PHE A N 1
ATOM 646 C CA . PHE A 1 88 ? -2.994 0.527 -6.903 1.00 98.06 88 PHE A CA 1
ATOM 647 C C . PHE A 1 88 ? -2.617 1.754 -7.747 1.00 98.06 88 PHE A C 1
ATOM 649 O O . PHE A 1 88 ? -2.800 1.766 -8.962 1.00 98.06 88 PHE A O 1
ATOM 656 N N . GLU A 1 89 ? -2.138 2.801 -7.081 1.00 98.25 89 GLU A N 1
ATOM 657 C CA . GLU A 1 89 ? -1.813 4.098 -7.672 1.00 98.25 89 GLU A CA 1
ATOM 658 C C . GLU A 1 89 ? -0.368 4.152 -8.162 1.00 98.25 89 GLU A C 1
ATOM 660 O O . GLU A 1 89 ? 0.540 3.651 -7.491 1.00 98.25 89 GLU A O 1
ATOM 665 N N . GLU A 1 90 ? -0.191 4.762 -9.338 1.00 97.50 90 GLU A N 1
ATOM 666 C CA . GLU A 1 90 ? 1.100 4.979 -10.002 1.00 97.50 90 GLU A CA 1
ATOM 667 C C . GLU A 1 90 ? 2.025 3.753 -9.896 1.00 97.50 90 GLU A C 1
ATOM 669 O O . GLU A 1 90 ? 3.099 3.833 -9.296 1.00 97.50 90 GLU A O 1
ATOM 674 N N . PRO A 1 91 ? 1.612 2.583 -10.426 1.00 97.25 91 PRO A N 1
ATOM 675 C CA . PRO A 1 91 ? 2.412 1.369 -10.323 1.00 97.25 91 PRO A CA 1
ATOM 676 C C . PRO A 1 91 ? 3.767 1.527 -11.013 1.00 97.25 91 PRO A C 1
ATOM 678 O O . PRO A 1 91 ? 4.766 1.030 -10.513 1.00 97.25 91 PRO A O 1
ATOM 681 N N . VAL A 1 92 ? 3.801 2.243 -12.135 1.00 97.56 92 VAL A N 1
ATOM 682 C CA . VAL A 1 92 ? 4.986 2.527 -12.949 1.00 97.56 92 VAL A CA 1
ATOM 683 C C . VAL A 1 92 ? 5.032 4.018 -13.282 1.00 97.56 92 VAL A C 1
ATOM 685 O O . VAL A 1 92 ? 4.094 4.757 -12.968 1.00 97.56 92 VAL A O 1
ATOM 688 N N . ILE A 1 93 ? 6.132 4.475 -13.882 1.00 96.31 93 ILE A N 1
ATOM 689 C CA . ILE A 1 93 ? 6.304 5.875 -14.284 1.00 96.31 93 ILE A CA 1
ATOM 690 C C . ILE A 1 93 ? 5.148 6.356 -15.175 1.00 96.31 93 ILE A C 1
ATOM 692 O O . ILE A 1 93 ? 4.634 5.610 -16.004 1.00 96.31 93 ILE A O 1
ATOM 696 N N . ALA A 1 94 ? 4.780 7.632 -15.055 1.00 94.31 94 ALA A N 1
ATOM 697 C CA . ALA A 1 94 ? 3.627 8.199 -15.764 1.00 94.31 94 ALA A CA 1
ATOM 698 C C . ALA A 1 94 ? 3.725 8.134 -17.305 1.00 94.31 94 ALA A C 1
ATOM 700 O O . ALA A 1 94 ? 2.701 8.120 -17.993 1.00 94.31 94 ALA A O 1
ATOM 701 N N . ASP A 1 95 ? 4.944 8.089 -17.852 1.00 95.75 95 ASP A N 1
ATOM 702 C CA . ASP A 1 95 ? 5.181 8.013 -19.298 1.00 95.75 95 ASP A CA 1
ATOM 703 C C . ASP A 1 95 ? 4.933 6.609 -19.877 1.00 95.75 95 ASP A C 1
ATOM 705 O O . ASP A 1 95 ? 4.670 6.476 -21.077 1.00 95.75 95 ASP A O 1
ATOM 709 N N . ASP A 1 96 ? 4.957 5.569 -19.040 1.00 92.69 96 ASP A N 1
ATOM 710 C CA . ASP A 1 96 ? 4.693 4.188 -19.444 1.00 92.69 96 ASP A CA 1
ATOM 711 C C . ASP A 1 96 ? 3.183 3.907 -19.484 1.00 92.69 96 ASP A C 1
ATOM 713 O O . ASP A 1 96 ? 2.594 3.288 -18.600 1.00 92.69 96 ASP A O 1
ATOM 717 N N . LYS A 1 97 ? 2.530 4.428 -20.528 1.00 89.50 97 LYS A N 1
ATOM 718 C CA . LYS A 1 97 ? 1.085 4.255 -20.764 1.00 89.50 97 LYS A CA 1
ATOM 719 C C . LYS A 1 97 ? 0.667 2.818 -21.105 1.00 89.50 97 LYS A C 1
ATOM 721 O O . LYS A 1 97 ? -0.436 2.447 -20.706 1.00 89.50 97 LYS A O 1
ATOM 726 N N . PRO A 1 98 ? 1.443 2.035 -21.884 1.00 91.00 98 PRO A N 1
ATOM 727 C CA . PRO A 1 98 ? 1.102 0.638 -22.148 1.00 91.00 98 PRO A CA 1
ATOM 728 C C . PRO A 1 98 ? 1.196 -0.238 -20.894 1.00 91.00 98 PRO A C 1
ATOM 730 O O . PRO A 1 98 ? 0.342 -1.111 -20.716 1.00 91.00 98 PRO A O 1
ATOM 733 N N . GLY A 1 99 ? 2.201 0.033 -20.049 1.00 72.06 99 GLY A N 1
ATOM 734 C CA . GLY A 1 99 ? 2.557 -0.764 -18.877 1.00 72.06 99 GLY A CA 1
ATOM 735 C C . GLY A 1 99 ? 3.136 -2.139 -19.186 1.00 72.06 99 GLY A C 1
ATOM 736 O O . GLY A 1 99 ? 3.389 -2.505 -20.357 1.00 72.06 99 GLY A O 1
#

Sequence (99 aa):
AYASGGWAPAETIGEQLKSYIAKGGFKALKMRIGAMDGAPHISAGRVRAAREALGADVELMVDAHGTYTVAEAKRFIQLAGDLDLAWFEEPVIADDKPG

Radius of gyration: 12.83 Å; chains: 1; bounding box: 27×24×38 Å

pLDDT: mean 96.13, std 3.45, range [72.06, 98.62]